Protein AF-A0A3B8RSX4-F1 (afdb_monomer)

Sequence (161 aa):
ENDLSFIKDKIVLIGFMGIRLNEKTLEDIFFTPLNERYAGKSFPDMYGVVIHANIVSMILNKKFINIMPQWLSIILAVILSYVSAYIIYSFKRKHKDWFGTFTKLYMLTVSLLNLYIGVMVLHHFNYRINLTLAIAVVFLTGTILDLYNNFIGRIFLSTGK

Foldseek 3Di:
DDDPVVCPPHDDFDDDCDPDNVDQDPPQAAADPPPPCPPDPDRGDHGNSVVVVVVVVCVVVVPAQAEDDVVVLVVLLVVLLVVLLVVLVVVCVVPVPCSLVVLVVVLVVVVVVVVVVQVVCCVPPSYGYDNVSSSVSSVVSSVVVVCCCPPVVVVVVVVVD

Secondary structure (DSSP, 8-state):
----GGGTT---------SSTT----TTEE--TT-S--SSSPPP-EEHHHHHHHHHHHHHTT---EE--HHHHHHHHHHHHHHHHHHHHHHHHH-STTHHHHHHHHHHHHHHHHHHHHHHHHHHH-EE---HHHHHHHHHHHHHHHHIIIIIHHHHHHH--

Structure (mmCIF, N/CA/C/O backbone):
data_AF-A0A3B8RSX4-F1
#
_entry.id   AF-A0A3B8RSX4-F1
#
loop_
_atom_site.group_PDB
_atom_site.id
_atom_site.type_symbol
_atom_site.label_atom_id
_atom_site.label_alt_id
_atom_site.label_comp_id
_atom_site.label_asym_id
_atom_site.label_entity_id
_atom_site.label_seq_id
_atom_site.pdbx_PDB_ins_code
_atom_site.Cartn_x
_atom_site.Cartn_y
_atom_site.Cartn_z
_atom_site.occupancy
_atom_site.B_iso_or_equiv
_atom_site.auth_seq_id
_atom_site.auth_comp_id
_atom_site.auth_asym_id
_atom_site.auth_atom_id
_atom_site.pdbx_PDB_model_num
ATOM 1 N N . GLU A 1 1 ? -33.226 -4.016 44.476 1.00 51.72 1 GLU A N 1
ATOM 2 C CA . GLU A 1 1 ? -33.476 -3.826 43.032 1.00 51.72 1 GLU A CA 1
ATOM 3 C C . GLU A 1 1 ? -32.152 -3.570 42.336 1.00 51.72 1 GLU A C 1
ATOM 5 O O . GLU A 1 1 ? -31.313 -2.890 42.913 1.00 51.72 1 GLU A O 1
ATOM 10 N N . ASN A 1 2 ? -31.937 -4.144 41.151 1.00 72.81 2 ASN A N 1
ATOM 11 C CA . ASN A 1 2 ? -30.725 -3.894 40.372 1.00 72.81 2 ASN A CA 1
ATOM 12 C C . ASN A 1 2 ? -30.901 -2.588 39.590 1.00 72.81 2 ASN A C 1
ATOM 14 O O . ASN A 1 2 ? -31.616 -2.564 38.589 1.00 72.81 2 ASN A O 1
ATOM 18 N N . ASP A 1 3 ? -30.265 -1.514 40.057 1.00 84.50 3 ASP A N 1
ATOM 19 C CA 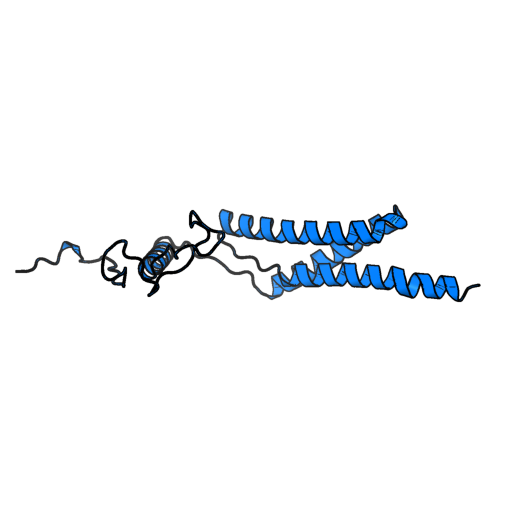. ASP A 1 3 ? -30.207 -0.248 39.328 1.00 84.50 3 ASP A CA 1
ATOM 20 C C . ASP A 1 3 ? -29.266 -0.382 38.116 1.00 84.50 3 ASP A C 1
ATOM 22 O O . ASP A 1 3 ? -28.049 -0.513 38.247 1.00 84.50 3 ASP A O 1
ATOM 26 N N . LEU A 1 4 ? -29.854 -0.385 36.918 1.00 87.19 4 LEU A N 1
ATOM 27 C CA . LEU A 1 4 ? -29.159 -0.462 35.628 1.00 87.19 4 LEU A CA 1
ATOM 28 C C . LEU A 1 4 ? -29.030 0.917 34.958 1.00 87.19 4 LEU A C 1
ATOM 30 O O . LEU A 1 4 ? -28.728 1.011 33.767 1.00 87.19 4 LEU A O 1
ATOM 34 N N . SER A 1 5 ? -29.233 2.007 35.701 1.00 90.81 5 SER A N 1
ATOM 35 C CA . SER A 1 5 ? -29.094 3.375 35.189 1.00 90.81 5 SER A CA 1
ATOM 36 C C . SER A 1 5 ? -27.729 3.640 34.537 1.00 90.81 5 SER A C 1
ATOM 38 O O . SER A 1 5 ? -27.646 4.363 33.545 1.00 90.81 5 SER A O 1
ATOM 40 N N . PHE A 1 6 ? -26.662 2.997 35.022 1.00 87.62 6 PHE A N 1
ATOM 41 C CA . PHE A 1 6 ? -25.291 3.213 34.549 1.00 87.62 6 PHE A CA 1
ATOM 42 C C . PHE A 1 6 ? -25.007 2.735 33.110 1.00 87.62 6 PHE A C 1
ATOM 44 O O . PHE A 1 6 ? -24.043 3.223 32.504 1.00 87.62 6 PHE A O 1
ATOM 51 N N . ILE A 1 7 ? -25.815 1.808 32.569 1.00 92.62 7 ILE A N 1
ATOM 52 C CA . ILE A 1 7 ? -25.712 1.305 31.181 1.00 92.62 7 ILE A CA 1
ATOM 53 C C . ILE A 1 7 ? -26.701 1.963 30.219 1.00 92.62 7 ILE A C 1
ATOM 55 O O . ILE A 1 7 ? -26.596 1.768 29.008 1.00 92.62 7 ILE A O 1
ATOM 59 N N . LYS A 1 8 ? -27.661 2.732 30.736 1.00 92.56 8 LYS A N 1
ATOM 60 C CA . LYS A 1 8 ? -28.685 3.372 29.914 1.00 92.56 8 LYS A CA 1
ATOM 61 C C . LYS A 1 8 ? -28.034 4.303 28.882 1.00 92.56 8 LYS A C 1
ATOM 63 O O . LYS A 1 8 ? -27.121 5.054 29.216 1.00 92.56 8 LYS A O 1
ATOM 68 N N . ASP A 1 9 ? -28.499 4.222 27.635 1.00 92.81 9 ASP A N 1
ATOM 69 C CA . ASP A 1 9 ? -28.036 5.028 26.493 1.00 92.81 9 ASP A CA 1
ATO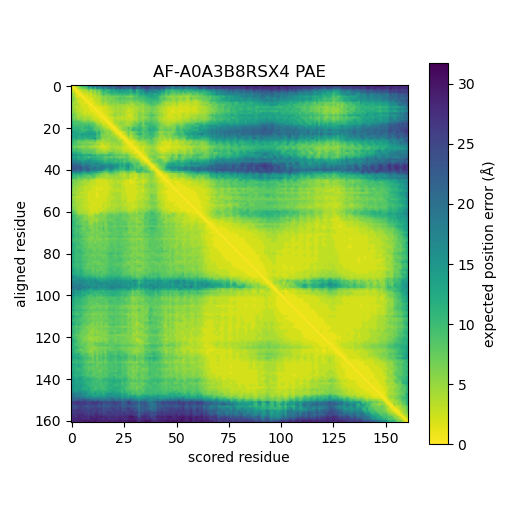M 70 C C . ASP A 1 9 ? -26.540 4.868 26.143 1.00 92.81 9 ASP A C 1
ATOM 72 O O . ASP A 1 9 ? -25.956 5.703 25.450 1.00 92.81 9 ASP A O 1
ATOM 76 N N . LYS A 1 10 ? -25.907 3.772 26.587 1.00 91.75 10 LYS A N 1
ATOM 77 C CA . LYS A 1 10 ? -24.519 3.429 26.248 1.00 91.75 10 LYS A CA 1
ATOM 78 C C . LYS A 1 10 ? -24.454 2.248 25.290 1.00 91.75 10 LYS A C 1
ATOM 80 O O . LYS A 1 10 ? -25.261 1.325 25.351 1.00 91.75 10 LYS A O 1
ATOM 85 N N . ILE A 1 11 ? -23.430 2.246 24.440 1.00 93.12 11 ILE A N 1
ATOM 86 C CA . ILE A 1 11 ? -23.069 1.068 23.651 1.00 93.12 11 ILE A CA 1
ATOM 87 C C . ILE A 1 11 ? -22.272 0.132 24.563 1.00 93.12 11 ILE A C 1
ATOM 89 O O . ILE A 1 11 ? -21.174 0.477 24.998 1.00 93.12 11 ILE A O 1
ATOM 93 N N . VAL A 1 12 ? -22.833 -1.039 24.864 1.00 93.44 12 VAL A N 1
ATOM 94 C CA . VAL A 1 12 ? -22.189 -2.071 25.687 1.00 93.44 12 VAL A CA 1
ATOM 95 C C . VAL A 1 12 ? -21.627 -3.153 24.771 1.00 93.44 12 VAL A C 1
ATOM 97 O O . VAL A 1 12 ? -22.360 -3.743 23.980 1.00 93.44 12 VAL A O 1
ATOM 100 N N . LEU A 1 13 ? -20.324 -3.410 24.878 1.00 93.75 13 LEU A N 1
ATOM 101 C CA . LEU A 1 13 ? -19.641 -4.478 24.152 1.00 93.75 13 LEU A CA 1
ATOM 102 C C . LEU A 1 13 ? -19.364 -5.634 25.106 1.00 93.75 13 LEU A C 1
ATOM 104 O O . LEU A 1 13 ? -18.749 -5.444 26.154 1.00 93.75 13 LEU A O 1
ATOM 108 N N . ILE A 1 14 ? -19.819 -6.825 24.731 1.00 92.06 14 ILE A N 1
ATOM 109 C CA . ILE A 1 14 ? -19.604 -8.064 25.477 1.00 92.06 14 ILE A CA 1
ATOM 110 C C . ILE A 1 14 ? -18.836 -9.002 24.554 1.00 92.06 14 ILE A C 1
ATOM 112 O O . ILE A 1 14 ? -19.289 -9.284 23.446 1.00 92.06 14 ILE A O 1
ATOM 116 N N . GLY A 1 15 ? -17.670 -9.463 24.994 1.00 89.19 15 GLY A N 1
ATOM 117 C CA . GLY A 1 15 ? -16.840 -10.382 24.227 1.00 89.19 15 GLY A CA 1
ATOM 118 C C . GLY A 1 15 ? -15.845 -11.117 25.112 1.00 89.19 15 GLY A C 1
ATOM 119 O O . GLY A 1 15 ? -15.653 -10.769 26.279 1.00 89.19 15 GLY A O 1
ATOM 120 N N . PHE A 1 16 ? -15.251 -12.169 24.559 1.00 88.81 16 PHE A N 1
ATOM 121 C CA . PHE A 1 16 ? -14.335 -13.039 25.281 1.00 88.81 16 PHE A CA 1
ATOM 122 C C . PHE A 1 16 ? -12.949 -12.389 25.399 1.00 88.81 16 PHE A C 1
ATOM 124 O O . PHE A 1 16 ? -12.413 -11.860 24.429 1.00 88.81 16 PHE A O 1
ATOM 131 N N . MET A 1 17 ? -12.370 -12.413 26.601 1.00 86.62 17 MET A N 1
ATOM 132 C CA . MET A 1 17 ? -11.032 -11.869 26.883 1.00 86.62 17 MET A CA 1
ATOM 133 C C . MET A 1 17 ? -10.146 -12.881 27.624 1.00 86.62 17 MET A C 1
ATOM 135 O O . MET A 1 17 ? -9.236 -12.504 28.361 1.00 86.62 17 MET A O 1
ATOM 139 N N . GLY A 1 18 ? -10.435 -14.173 27.451 1.00 84.00 18 GLY A N 1
ATOM 140 C CA . GLY A 1 18 ? -9.818 -15.255 28.209 1.00 84.00 18 GLY A CA 1
ATOM 141 C C . GLY A 1 18 ? -10.618 -15.666 29.448 1.00 84.00 18 GLY A C 1
ATOM 142 O O . GLY A 1 18 ? -11.527 -14.972 29.901 1.00 84.00 18 GLY A O 1
ATOM 143 N N . ILE A 1 19 ? -10.259 -16.829 29.998 1.00 83.38 19 ILE A N 1
ATOM 144 C CA . ILE A 1 19 ? -10.853 -17.395 31.222 1.00 83.38 19 ILE A CA 1
ATOM 145 C C . ILE A 1 19 ? -10.464 -16.544 32.439 1.00 83.38 19 ILE A C 1
ATOM 147 O O . ILE A 1 19 ? -11.266 -16.326 33.350 1.00 83.38 19 ILE A O 1
ATOM 151 N N . ARG A 1 20 ? -9.233 -16.025 32.436 1.00 81.88 20 ARG A N 1
ATOM 152 C CA . ARG A 1 20 ? -8.748 -14.995 33.353 1.00 81.88 20 ARG A CA 1
ATOM 153 C C . ARG A 1 20 ? -8.137 -13.858 32.547 1.00 81.88 20 ARG A C 1
ATOM 155 O O . ARG A 1 20 ? -7.485 -14.085 31.531 1.00 81.88 20 ARG A O 1
ATOM 162 N N . LEU A 1 21 ? -8.303 -12.630 33.034 1.00 71.88 21 LEU A N 1
ATOM 163 C CA . LEU A 1 21 ? -7.615 -11.471 32.467 1.00 71.88 21 LEU A CA 1
ATOM 164 C C . LEU A 1 21 ? -6.096 -11.722 32.500 1.00 71.88 21 LEU A C 1
ATOM 166 O O . LEU A 1 21 ? -5.572 -12.164 33.522 1.00 71.88 21 LEU A O 1
ATOM 170 N N . ASN A 1 22 ? -5.408 -11.449 31.386 1.00 70.38 22 ASN A N 1
ATOM 171 C CA . ASN A 1 22 ? -3.986 -11.754 31.135 1.00 70.38 22 ASN A CA 1
ATOM 172 C C . ASN A 1 22 ? -3.615 -13.240 30.996 1.00 70.38 22 ASN A C 1
ATOM 174 O O . ASN A 1 22 ? -2.428 -13.561 30.866 1.00 70.38 22 ASN A O 1
ATOM 178 N N . GLU A 1 23 ? -4.579 -14.157 30.979 1.00 77.88 23 GLU A N 1
ATOM 179 C CA . GLU A 1 23 ? -4.295 -15.532 30.593 1.00 77.88 23 GLU A CA 1
ATOM 180 C C . GLU A 1 23 ? -4.111 -15.626 29.078 1.00 77.88 23 GLU A C 1
ATOM 182 O O . GLU A 1 23 ? -4.889 -15.096 28.285 1.00 77.88 23 GLU A O 1
ATOM 187 N N . LYS A 1 24 ? -3.040 -16.306 28.670 1.00 71.44 24 LYS A N 1
ATOM 188 C CA . LYS A 1 24 ? -2.701 -16.492 27.264 1.00 71.44 24 LYS A CA 1
ATOM 189 C C . LYS A 1 24 ? -3.656 -17.499 26.631 1.00 71.44 24 LYS A C 1
ATOM 191 O O . LYS A 1 24 ? -3.392 -18.698 26.646 1.00 71.44 24 LYS A O 1
ATOM 196 N N . THR A 1 25 ? -4.739 -17.001 26.045 1.00 77.38 25 THR A N 1
ATOM 197 C CA . THR A 1 25 ? -5.668 -17.793 25.226 1.00 77.38 25 THR A CA 1
ATOM 198 C C . THR A 1 25 ? -5.515 -17.414 23.754 1.00 77.38 25 THR A C 1
ATOM 200 O O . THR A 1 25 ? -5.188 -16.277 23.440 1.00 77.38 25 THR A O 1
ATOM 203 N N . LEU A 1 26 ? -5.669 -18.369 22.838 1.00 78.44 26 LEU A N 1
ATOM 204 C CA . LEU A 1 26 ? -5.617 -18.092 21.392 1.00 78.44 26 LEU A CA 1
ATOM 205 C C . LEU A 1 26 ? -7.009 -17.836 20.802 1.00 78.44 26 LEU A C 1
ATOM 207 O O . LEU A 1 26 ? -7.154 -17.655 19.596 1.00 78.44 26 LEU A O 1
ATOM 211 N N . GLU A 1 27 ? -8.032 -17.863 21.647 1.00 82.88 27 GLU A N 1
ATOM 212 C CA . GLU A 1 27 ? -9.422 -17.753 21.249 1.00 82.88 27 GLU A CA 1
ATOM 213 C C . GLU A 1 27 ? -9.820 -16.275 21.220 1.00 82.88 27 GLU A C 1
ATOM 215 O O . GLU A 1 27 ? -9.697 -15.569 22.216 1.00 82.88 27 GLU A O 1
ATOM 220 N N . ASP A 1 28 ? -10.242 -15.805 20.045 1.00 84.44 28 ASP A N 1
ATOM 221 C CA . ASP A 1 28 ? -10.617 -14.408 19.778 1.00 84.44 28 ASP A CA 1
ATOM 222 C C . ASP A 1 28 ? -9.515 -13.364 20.089 1.00 84.44 28 ASP A C 1
ATOM 224 O O . ASP A 1 28 ? -9.798 -12.244 20.517 1.00 84.44 28 ASP A O 1
ATOM 228 N N . ILE A 1 29 ? -8.237 -13.709 19.858 1.00 87.38 29 ILE A N 1
ATOM 229 C CA . ILE A 1 29 ? -7.103 -12.768 19.931 1.00 87.38 29 ILE A CA 1
ATOM 230 C C . ILE A 1 29 ? -6.349 -12.722 18.595 1.00 87.38 29 ILE A C 1
ATOM 232 O O . ILE A 1 29 ? -6.008 -13.752 18.013 1.00 87.38 29 ILE A O 1
ATOM 236 N N . PHE A 1 30 ? -6.052 -11.511 18.123 1.00 87.06 30 PHE A N 1
ATOM 237 C CA . PHE A 1 30 ? -5.426 -11.226 16.834 1.00 87.06 30 PHE A CA 1
ATOM 238 C C . PHE A 1 30 ? -4.069 -10.528 16.990 1.00 87.06 30 PHE A C 1
ATOM 240 O O . PHE A 1 30 ? -3.805 -9.839 17.976 1.00 87.06 30 PHE A O 1
ATOM 247 N N . PHE A 1 31 ? -3.209 -10.699 15.985 1.00 85.75 31 PHE A N 1
ATOM 248 C CA . PHE A 1 31 ? -1.901 -10.051 15.908 1.00 85.75 31 PHE A CA 1
ATOM 249 C C . PHE A 1 31 ? -2.013 -8.627 15.375 1.00 85.75 31 PHE A C 1
ATOM 251 O O . PHE A 1 31 ? -2.646 -8.408 14.337 1.00 85.75 31 PHE A O 1
ATOM 258 N N . THR A 1 32 ? -1.332 -7.678 16.021 1.00 84.94 32 THR A N 1
ATOM 259 C CA . THR A 1 32 ? -1.218 -6.307 15.511 1.00 84.94 32 THR A CA 1
ATOM 260 C C . THR A 1 32 ? 0.225 -5.897 15.213 1.00 84.94 32 THR A C 1
ATOM 262 O O . THR A 1 32 ? 1.165 -6.418 15.816 1.00 84.94 32 THR A O 1
ATOM 265 N N . PRO A 1 33 ? 0.438 -4.920 14.309 1.00 76.38 33 PRO A N 1
ATOM 266 C CA . PRO A 1 33 ? 1.762 -4.344 14.078 1.00 76.38 33 PRO A CA 1
ATOM 267 C C . PRO A 1 33 ? 2.358 -3.606 15.286 1.00 76.38 33 PRO A C 1
ATOM 269 O O . PRO A 1 33 ? 3.549 -3.315 15.274 1.00 76.38 33 PRO A O 1
ATOM 272 N N . LEU A 1 34 ? 1.544 -3.274 16.297 1.00 76.38 34 LEU A N 1
ATOM 273 C CA . LEU A 1 34 ? 1.972 -2.574 17.514 1.00 76.38 34 LEU A CA 1
ATOM 274 C C . LEU A 1 34 ? 2.454 -3.527 18.612 1.00 76.38 34 LEU A C 1
ATOM 276 O O . LEU A 1 34 ? 2.844 -3.075 19.686 1.00 76.38 34 LEU A O 1
ATOM 280 N N . ASN A 1 35 ? 2.451 -4.832 18.349 1.00 79.25 35 ASN A N 1
ATOM 281 C CA . ASN A 1 35 ? 2.984 -5.815 19.271 1.00 79.25 35 ASN A CA 1
ATOM 282 C C . ASN A 1 35 ? 4.484 -5.563 19.494 1.00 79.25 35 ASN A C 1
ATOM 284 O O . ASN A 1 35 ? 5.266 -5.543 18.540 1.00 79.25 35 ASN A O 1
ATOM 288 N N . GLU A 1 36 ? 4.899 -5.419 20.757 1.00 74.56 36 GLU A N 1
ATOM 289 C CA . GLU A 1 36 ? 6.301 -5.174 21.137 1.00 74.56 36 GLU A CA 1
ATOM 290 C C . GLU A 1 36 ? 7.259 -6.216 20.543 1.00 74.56 36 GLU A C 1
ATOM 292 O O . GLU A 1 36 ? 8.418 -5.925 20.240 1.00 74.56 36 GLU A O 1
ATOM 297 N N . ARG A 1 37 ? 6.768 -7.445 20.343 1.00 74.19 37 ARG A N 1
ATOM 298 C CA . ARG A 1 37 ? 7.490 -8.521 19.668 1.00 74.19 37 ARG A CA 1
ATOM 299 C C . ARG A 1 37 ? 6.827 -8.836 18.336 1.00 74.19 37 ARG A C 1
ATOM 301 O O . ARG A 1 37 ? 6.137 -9.834 18.189 1.00 74.19 37 ARG A O 1
ATOM 308 N N . TYR A 1 38 ? 7.068 -7.995 17.339 1.00 63.84 38 TYR A N 1
ATOM 309 C CA . TYR A 1 38 ? 6.532 -8.210 15.993 1.00 63.84 38 TYR A CA 1
ATOM 310 C C . TYR A 1 38 ? 7.180 -9.404 15.258 1.00 63.84 38 TYR A C 1
ATOM 312 O O . TYR A 1 38 ? 6.523 -10.095 14.483 1.00 63.84 38 TYR A O 1
ATOM 320 N N . ALA A 1 39 ? 8.470 -9.672 15.501 1.00 62.78 39 ALA A N 1
ATOM 321 C CA . ALA A 1 39 ? 9.218 -10.748 14.848 1.00 62.78 39 ALA A CA 1
ATOM 322 C C . ALA A 1 39 ? 9.371 -11.984 15.755 1.00 62.78 39 ALA A C 1
ATOM 324 O O . ALA A 1 39 ? 9.823 -11.885 16.897 1.00 62.78 39 ALA A O 1
ATOM 325 N N . GLY A 1 40 ? 9.045 -13.162 15.215 1.00 62.09 40 GLY A N 1
ATOM 326 C CA . GLY A 1 40 ? 8.991 -14.426 15.956 1.00 62.09 40 GLY A CA 1
ATOM 327 C C . GLY A 1 40 ? 7.581 -14.736 16.461 1.00 62.09 40 GLY A C 1
ATOM 328 O O . GLY A 1 40 ? 6.694 -13.900 16.364 1.00 62.09 40 GLY A O 1
ATOM 329 N N . LYS A 1 41 ? 7.362 -15.959 16.966 1.00 64.62 41 LYS A N 1
ATOM 330 C CA . LYS A 1 41 ? 6.080 -16.455 17.510 1.00 64.62 41 LYS A CA 1
ATOM 331 C C . L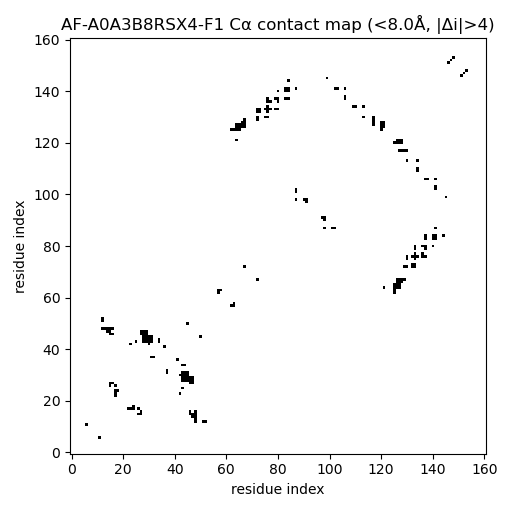YS A 1 41 ? 5.657 -15.689 18.778 1.00 64.62 41 LYS A C 1
ATOM 333 O O . LYS A 1 41 ? 5.619 -16.265 19.867 1.00 64.62 41 LYS A O 1
ATOM 338 N N . SER A 1 42 ? 5.425 -14.386 18.681 1.00 74.75 42 SER A N 1
ATOM 339 C CA . SER A 1 42 ? 4.826 -13.616 19.760 1.00 74.75 42 SER A CA 1
ATOM 340 C C . SER A 1 42 ? 3.415 -14.112 20.022 1.00 74.75 42 SER A C 1
ATOM 342 O O . SER A 1 42 ? 2.813 -14.822 19.216 1.00 74.75 42 SER A O 1
ATOM 344 N N . PHE A 1 43 ? 2.919 -13.815 21.215 1.00 79.25 43 PHE A N 1
ATOM 345 C CA . PHE A 1 43 ? 1.525 -14.072 21.515 1.00 79.25 43 PHE A CA 1
ATOM 346 C C . PHE A 1 43 ? 0.695 -12.940 20.891 1.00 79.25 43 PHE A C 1
ATOM 348 O O . PHE A 1 43 ? 1.162 -11.795 20.937 1.00 79.25 43 PHE A O 1
ATOM 355 N N . PRO A 1 44 ? -0.474 -13.226 20.292 1.00 82.00 44 PRO A N 1
ATOM 356 C CA . PRO A 1 44 ? -1.343 -12.179 19.767 1.00 82.00 44 PRO A CA 1
ATOM 357 C C . PRO A 1 44 ? -1.763 -11.223 20.897 1.00 82.00 44 PRO A C 1
ATOM 359 O O . PRO A 1 44 ? -1.832 -11.617 22.063 1.00 82.00 44 PRO A O 1
ATOM 362 N N . ASP A 1 45 ? -1.976 -9.953 20.560 1.00 84.75 45 ASP A N 1
ATOM 363 C CA . ASP A 1 45 ? -2.018 -8.836 21.513 1.00 84.75 45 ASP A CA 1
ATOM 364 C C . ASP A 1 45 ? -3.348 -8.062 21.530 1.00 84.75 45 ASP A C 1
ATOM 366 O O . ASP A 1 45 ? -3.544 -7.207 22.392 1.00 84.75 45 ASP A O 1
ATOM 370 N N . MET A 1 46 ? -4.284 -8.364 20.624 1.00 87.94 46 MET A N 1
ATOM 371 C CA . MET A 1 46 ? -5.552 -7.635 20.499 1.00 87.94 46 MET A CA 1
ATOM 372 C C . MET A 1 46 ? -6.764 -8.561 20.586 1.00 87.94 46 MET A C 1
ATOM 374 O O . MET A 1 46 ? -6.996 -9.363 19.685 1.00 87.94 46 MET A O 1
ATOM 378 N N . TYR A 1 47 ? -7.578 -8.408 21.633 1.00 90.62 47 TYR A N 1
ATOM 379 C CA . TYR A 1 47 ? -8.849 -9.130 21.767 1.00 90.62 47 TYR A CA 1
ATOM 380 C C . TYR A 1 47 ? -9.869 -8.678 20.714 1.00 90.62 47 TYR A C 1
ATOM 382 O O . TYR A 1 47 ? -9.974 -7.483 20.412 1.00 90.62 47 TYR A O 1
ATOM 390 N N . GLY A 1 48 ? -10.692 -9.603 20.222 1.00 90.75 48 GLY A N 1
ATOM 391 C CA . GLY A 1 48 ? -11.745 -9.320 19.247 1.00 90.75 48 GLY A CA 1
ATOM 392 C C . GLY A 1 48 ? -12.713 -8.235 19.720 1.00 90.75 48 GLY A C 1
ATOM 393 O O . GLY A 1 48 ? -13.046 -7.325 18.958 1.00 90.75 48 GLY A O 1
ATOM 394 N N . VAL A 1 49 ? -13.096 -8.230 21.000 1.00 92.38 49 VAL A N 1
ATOM 395 C CA . VAL A 1 49 ? -13.955 -7.173 21.576 1.00 92.38 49 VAL A CA 1
ATOM 396 C C . VAL A 1 49 ? -13.334 -5.771 21.478 1.00 92.38 49 VAL A C 1
ATOM 398 O O . VAL A 1 49 ? -14.046 -4.790 21.260 1.00 92.38 49 VAL A O 1
ATOM 401 N N . VAL A 1 50 ? -12.003 -5.662 21.552 1.00 91.81 50 VAL A N 1
ATOM 402 C CA . VAL A 1 50 ? -11.285 -4.385 21.406 1.00 91.81 50 VAL A CA 1
ATOM 403 C C . VAL A 1 50 ? -11.289 -3.929 19.944 1.00 91.81 50 VAL A C 1
ATOM 405 O O . VAL A 1 50 ? -11.436 -2.738 19.669 1.00 91.81 50 VAL A O 1
ATOM 408 N N . ILE A 1 51 ? -11.230 -4.862 18.987 1.00 92.62 51 ILE A N 1
ATOM 409 C CA . ILE A 1 51 ? -11.417 -4.549 17.561 1.00 92.62 51 ILE A CA 1
ATOM 410 C C . ILE A 1 51 ? -12.815 -3.963 17.327 1.00 92.62 51 ILE A C 1
ATOM 412 O O . ILE A 1 51 ? -12.942 -2.918 16.687 1.00 92.62 51 ILE A O 1
ATOM 416 N N . HIS A 1 52 ? -13.858 -4.576 17.894 1.00 94.31 52 HIS A N 1
ATOM 417 C CA . HIS A 1 52 ? -15.224 -4.049 17.810 1.00 94.31 52 HIS A CA 1
ATOM 418 C C . HIS A 1 52 ? -15.340 -2.657 18.449 1.00 94.31 52 HIS A C 1
ATOM 420 O O . HIS A 1 52 ? -15.965 -1.771 17.864 1.00 94.31 52 HIS A O 1
ATOM 426 N N . ALA A 1 53 ? -14.683 -2.423 19.590 1.00 94.25 53 ALA A N 1
ATOM 427 C CA . ALA A 1 53 ? -14.626 -1.104 20.222 1.00 94.25 53 ALA A CA 1
ATOM 428 C C . ALA A 1 53 ? -13.991 -0.046 19.308 1.00 94.25 53 ALA A C 1
ATOM 430 O O . ALA A 1 53 ? -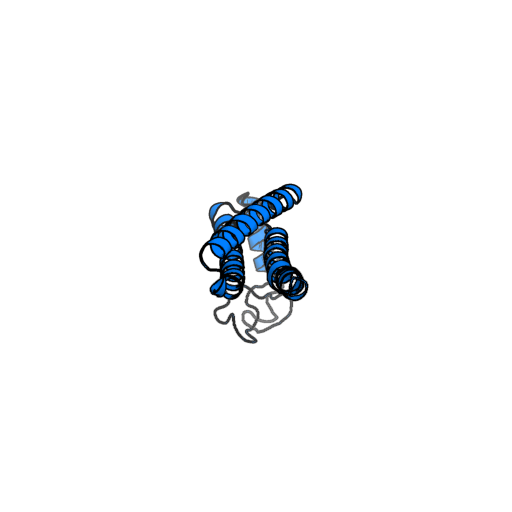14.522 1.060 19.177 1.00 94.25 53 ALA A O 1
ATOM 431 N N . ASN A 1 54 ? -12.910 -0.399 18.607 1.00 93.12 54 ASN A N 1
ATOM 432 C CA . ASN A 1 54 ? -12.283 0.482 17.623 1.00 93.12 54 ASN A CA 1
ATOM 433 C C . ASN A 1 54 ? -13.218 0.780 16.439 1.00 93.12 54 ASN A C 1
ATOM 435 O O . ASN A 1 54 ? -13.310 1.932 16.015 1.00 93.12 54 ASN A O 1
ATOM 439 N N . ILE A 1 55 ? -13.960 -0.215 15.939 1.00 93.31 55 ILE A N 1
ATOM 440 C CA . ILE A 1 55 ? -14.947 -0.024 14.861 1.00 93.31 55 ILE A CA 1
ATOM 441 C C . ILE A 1 55 ? -16.069 0.921 15.303 1.00 93.31 55 ILE A C 1
ATOM 443 O O . ILE A 1 55 ? -16.374 1.881 14.595 1.00 93.31 55 ILE A O 1
ATOM 447 N N . VAL A 1 56 ? -16.649 0.700 16.485 1.00 95.06 56 VAL A N 1
ATOM 448 C CA . VAL A 1 56 ? -17.685 1.582 17.044 1.00 95.06 56 VAL A CA 1
ATOM 449 C C . VAL A 1 56 ? -17.148 3.002 17.214 1.00 95.06 56 VAL A C 1
ATOM 451 O O . VAL A 1 56 ? -17.809 3.957 16.812 1.00 95.06 56 VAL A O 1
ATOM 454 N N . SER A 1 57 ? -15.925 3.156 17.726 1.00 94.69 57 SER A N 1
ATOM 455 C CA . SER A 1 57 ? -15.267 4.460 17.837 1.00 94.69 57 SER A CA 1
ATOM 456 C C . SER A 1 57 ? -15.111 5.148 16.474 1.00 94.69 57 SER A C 1
ATOM 458 O O . SER A 1 57 ? -15.389 6.343 16.361 1.00 94.69 57 SER A O 1
ATOM 460 N N . MET A 1 58 ? -14.740 4.422 15.412 1.00 93.94 58 MET A N 1
ATOM 461 C CA . MET A 1 58 ? -14.678 4.983 14.054 1.00 93.94 58 MET A CA 1
ATOM 462 C C . MET A 1 58 ? -16.051 5.444 13.551 1.00 93.94 58 MET A C 1
ATOM 464 O O . MET A 1 58 ? -16.138 6.524 12.965 1.00 93.94 58 MET A O 1
ATOM 468 N N . ILE A 1 59 ? -17.116 4.676 13.812 1.00 94.94 59 ILE A N 1
ATOM 469 C CA . ILE A 1 59 ? -18.496 5.030 13.437 1.00 94.94 59 ILE A CA 1
ATOM 470 C C . ILE A 1 59 ? -18.945 6.297 14.176 1.00 94.94 59 ILE A C 1
ATOM 472 O O . ILE A 1 59 ? -19.411 7.244 13.540 1.00 94.94 59 ILE A O 1
ATOM 476 N N . LEU A 1 60 ? -18.756 6.346 15.498 1.00 94.75 60 LEU A N 1
ATOM 477 C CA . LEU A 1 60 ? -19.135 7.491 16.334 1.00 94.75 60 LEU A CA 1
ATOM 478 C C . LEU A 1 60 ? -18.382 8.766 15.935 1.00 94.75 60 LEU A C 1
ATOM 480 O O . LEU A 1 60 ? -18.971 9.843 15.867 1.00 94.75 60 LEU A O 1
ATOM 484 N N . ASN A 1 61 ? -17.094 8.636 15.613 1.00 94.69 61 ASN A N 1
ATOM 485 C CA . ASN A 1 61 ? -16.253 9.754 15.191 1.00 94.69 61 ASN A CA 1
ATOM 486 C C . ASN A 1 61 ? -16.344 10.058 13.686 1.00 94.69 61 ASN A C 1
ATOM 488 O O . ASN A 1 61 ? -15.672 10.978 13.218 1.00 94.69 61 ASN A O 1
ATOM 492 N N . LYS A 1 62 ? -17.130 9.289 12.916 1.00 91.56 62 LYS A N 1
ATOM 493 C CA . LYS A 1 62 ? -17.221 9.363 11.445 1.00 91.56 62 LYS A CA 1
ATOM 494 C C . LYS A 1 62 ? -15.853 9.308 10.741 1.00 91.56 62 LYS A C 1
ATOM 496 O O . LYS A 1 62 ? -15.661 9.906 9.683 1.00 91.56 62 LYS A O 1
ATOM 501 N N . LYS A 1 63 ? -14.888 8.592 11.326 1.00 91.06 63 LYS A N 1
ATOM 502 C CA . LYS A 1 63 ? -13.517 8.435 10.812 1.00 91.06 63 LYS A CA 1
ATOM 503 C C . LYS A 1 63 ? -13.403 7.143 10.011 1.00 91.06 63 LYS A C 1
ATOM 505 O O . LYS A 1 63 ? -12.846 6.156 10.482 1.00 91.06 63 LYS A O 1
ATOM 510 N N . PHE A 1 64 ? -13.975 7.140 8.814 1.00 91.25 64 PHE A N 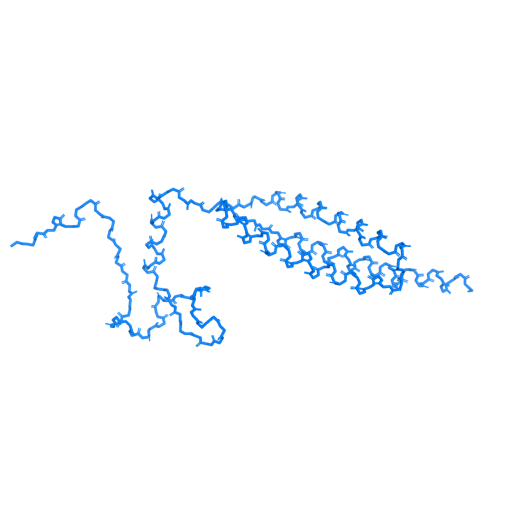1
ATOM 511 C CA . PHE A 1 64 ? -13.951 5.973 7.934 1.00 91.25 64 PHE A CA 1
ATOM 512 C C . PHE A 1 64 ? -12.672 5.916 7.100 1.00 91.25 64 PHE A C 1
ATOM 514 O O . PHE A 1 64 ? -12.148 6.946 6.677 1.00 91.25 64 PHE A O 1
ATOM 521 N N . ILE A 1 65 ? -12.208 4.694 6.824 1.00 92.00 65 ILE A N 1
ATOM 522 C CA . ILE A 1 65 ? -11.123 4.458 5.874 1.00 92.00 65 ILE A CA 1
ATOM 523 C C . ILE A 1 65 ? -11.728 4.291 4.482 1.00 92.00 65 ILE A C 1
ATOM 525 O O . ILE A 1 65 ? -12.410 3.305 4.203 1.00 92.00 65 ILE A O 1
ATOM 529 N N . ASN A 1 66 ? -11.457 5.246 3.600 1.00 93.62 66 ASN A N 1
ATOM 530 C CA . ASN A 1 66 ? -11.920 5.206 2.217 1.00 93.62 66 ASN A CA 1
ATOM 531 C C . ASN A 1 66 ? -10.979 4.358 1.356 1.00 93.62 66 ASN A C 1
ATOM 533 O O . ASN A 1 66 ? -9.767 4.347 1.570 1.00 93.62 66 ASN A O 1
ATOM 537 N N . ILE A 1 67 ? -11.527 3.647 0.370 1.00 94.31 67 ILE A N 1
ATOM 538 C CA . ILE A 1 67 ? -10.767 2.715 -0.471 1.00 94.31 67 ILE A CA 1
ATOM 539 C C . ILE A 1 67 ? -10.636 3.282 -1.880 1.00 94.31 67 ILE A C 1
ATOM 541 O O . ILE A 1 67 ? -11.593 3.809 -2.449 1.00 94.31 67 ILE A O 1
ATOM 545 N N . MET A 1 68 ? -9.444 3.138 -2.454 1.00 94.50 68 MET A N 1
ATOM 546 C CA . MET A 1 68 ? -9.188 3.558 -3.820 1.00 94.50 68 MET A CA 1
ATOM 547 C C . MET A 1 68 ? -9.988 2.750 -4.846 1.00 94.50 68 MET A C 1
ATOM 549 O O . MET A 1 68 ? -9.901 1.518 -4.839 1.00 94.50 68 MET A O 1
ATOM 553 N N . PRO A 1 69 ? -10.730 3.408 -5.758 1.00 96.06 69 PRO A N 1
ATOM 554 C CA . PRO A 1 69 ? -11.471 2.700 -6.785 1.00 96.06 69 PRO A CA 1
ATOM 555 C C . PRO A 1 69 ? -10.514 2.049 -7.790 1.00 96.06 69 PRO A C 1
ATOM 557 O O . PRO A 1 69 ? -9.441 2.572 -8.103 1.00 96.06 69 PRO A O 1
ATOM 560 N N . GLN A 1 70 ? -10.920 0.901 -8.330 1.00 94.44 70 GLN A N 1
ATOM 561 C CA . GLN A 1 70 ? -10.061 0.077 -9.183 1.00 94.44 70 GLN A CA 1
ATOM 562 C C . GLN A 1 70 ? -9.626 0.786 -10.474 1.00 94.44 70 GLN A C 1
ATOM 564 O O . GLN A 1 70 ? -8.474 0.654 -10.881 1.00 94.44 70 GLN A O 1
ATOM 569 N N . TRP A 1 71 ? -10.505 1.575 -11.097 1.00 95.38 71 TRP A N 1
ATOM 570 C CA . TRP A 1 71 ? -10.177 2.313 -12.323 1.00 95.38 71 TRP A CA 1
ATOM 571 C C . TRP A 1 71 ? -9.011 3.289 -12.112 1.00 95.38 71 TRP A C 1
ATOM 573 O O . TRP A 1 71 ? -8.128 3.391 -12.963 1.00 95.38 71 TRP A O 1
ATOM 583 N N . LEU A 1 72 ? -8.950 3.942 -10.946 1.00 95.00 72 LEU A N 1
ATOM 584 C CA . LEU A 1 72 ? -7.866 4.859 -10.604 1.00 95.00 72 LEU A CA 1
ATOM 585 C C . LEU A 1 72 ? -6.547 4.101 -10.406 1.00 95.00 72 LEU A C 1
ATOM 587 O O . LEU A 1 72 ? -5.501 4.577 -10.839 1.00 95.00 72 LEU A O 1
ATOM 591 N N . SER A 1 73 ? -6.597 2.890 -9.835 1.00 95.25 73 SER A N 1
ATOM 592 C CA . SER A 1 73 ? -5.428 1.996 -9.733 1.00 95.25 73 SER A CA 1
ATOM 593 C C . SER A 1 73 ? -4.845 1.667 -11.107 1.00 95.25 73 SER A C 1
ATOM 595 O O . SER A 1 73 ? -3.631 1.733 -11.295 1.00 95.25 73 SER A O 1
ATOM 597 N N . ILE A 1 74 ? -5.708 1.371 -12.084 1.00 95.81 74 ILE A N 1
ATOM 598 C CA . ILE A 1 74 ? -5.302 1.052 -13.459 1.00 95.81 74 ILE A CA 1
ATOM 599 C C . ILE A 1 74 ? -4.658 2.267 -14.129 1.00 95.81 74 ILE A C 1
ATOM 601 O O . ILE A 1 74 ? -3.571 2.142 -14.692 1.00 95.81 74 ILE A O 1
ATOM 605 N N . ILE A 1 75 ? -5.278 3.446 -14.031 1.00 96.44 75 ILE A N 1
ATOM 606 C CA . ILE A 1 75 ? -4.720 4.681 -14.604 1.00 96.44 75 ILE A CA 1
ATOM 607 C C . ILE A 1 75 ? -3.341 4.978 -14.006 1.00 96.44 75 ILE A C 1
ATOM 609 O O . ILE A 1 75 ? -2.385 5.212 -14.747 1.00 96.44 75 ILE A O 1
ATOM 613 N N . LEU A 1 76 ? -3.209 4.908 -12.679 1.00 94.88 76 LEU A N 1
ATOM 614 C CA . LEU A 1 76 ? -1.927 5.120 -12.006 1.00 94.88 76 LEU A CA 1
ATOM 615 C C . LEU A 1 76 ? -0.884 4.076 -12.413 1.00 94.88 76 LEU A C 1
ATOM 617 O O . LEU A 1 76 ? 0.274 4.435 -12.611 1.00 94.88 76 LEU A O 1
ATOM 621 N N . ALA A 1 77 ? -1.276 2.812 -12.593 1.00 95.69 77 ALA A N 1
ATOM 622 C CA . ALA A 1 77 ? -0.377 1.763 -13.064 1.00 95.69 77 ALA A CA 1
ATOM 623 C C . ALA A 1 77 ? 0.153 2.043 -14.478 1.00 95.69 77 ALA A C 1
ATOM 625 O O . ALA A 1 77 ? 1.350 1.885 -14.718 1.00 95.69 77 ALA A O 1
ATOM 626 N N . VAL A 1 78 ? -0.702 2.505 -15.394 1.00 96.06 78 VAL A N 1
ATOM 627 C CA . VAL A 1 78 ? -0.297 2.882 -16.759 1.00 96.06 78 VAL A CA 1
ATOM 628 C C . VAL A 1 78 ? 0.660 4.075 -16.734 1.00 96.06 78 VAL A C 1
ATOM 630 O O . VAL A 1 78 ? 1.713 4.027 -17.371 1.00 96.06 78 VAL A O 1
ATOM 633 N N . ILE A 1 79 ? 0.338 5.116 -15.961 1.00 96.00 79 ILE A N 1
ATOM 634 C CA . ILE A 1 79 ? 1.181 6.314 -15.836 1.00 96.00 79 ILE A CA 1
ATOM 635 C C . ILE A 1 79 ? 2.547 5.956 -15.239 1.00 96.00 79 ILE A C 1
ATOM 637 O O . ILE A 1 79 ? 3.579 6.310 -15.812 1.00 96.00 79 ILE A O 1
ATOM 641 N N . LEU A 1 80 ? 2.568 5.226 -14.119 1.00 94.81 80 LEU A N 1
ATOM 642 C CA . LEU A 1 80 ? 3.808 4.798 -13.469 1.00 94.81 80 LEU A CA 1
ATOM 643 C C . LEU A 1 80 ? 4.642 3.921 -14.399 1.00 94.81 80 LEU A C 1
ATOM 645 O O . LEU A 1 80 ? 5.840 4.148 -14.522 1.00 94.81 80 LEU A O 1
ATOM 649 N N . SER A 1 81 ? 4.012 2.987 -15.112 1.00 95.00 81 SER A N 1
ATOM 650 C CA . SER A 1 81 ? 4.689 2.145 -16.099 1.00 95.00 81 SER A CA 1
ATOM 651 C C . SER A 1 81 ? 5.366 2.957 -17.202 1.00 95.00 81 SER A C 1
ATOM 653 O O . SER A 1 81 ? 6.543 2.738 -17.495 1.00 95.00 81 SER A O 1
ATOM 655 N N . TYR A 1 82 ? 4.657 3.933 -17.776 1.00 95.75 82 TYR A N 1
ATOM 656 C CA . TYR A 1 82 ? 5.201 4.801 -18.818 1.00 95.75 82 TYR A CA 1
ATOM 657 C C . TYR A 1 82 ? 6.390 5.627 -18.311 1.00 95.75 82 TYR A C 1
ATOM 659 O O . TYR A 1 82 ? 7.448 5.658 -18.945 1.00 95.75 82 TYR A O 1
ATOM 667 N N . VAL A 1 83 ? 6.254 6.246 -17.133 1.00 95.75 83 VAL A N 1
ATOM 668 C CA . VAL A 1 83 ? 7.332 7.025 -16.506 1.00 95.75 83 VAL A CA 1
ATOM 669 C C . VAL A 1 83 ? 8.538 6.136 -16.193 1.00 95.75 83 VAL A C 1
ATOM 671 O O . VAL A 1 83 ? 9.675 6.515 -16.481 1.00 95.75 83 VAL A O 1
ATOM 674 N N . SER A 1 84 ? 8.310 4.931 -15.667 1.00 94.88 84 SER A N 1
ATOM 675 C CA . SER A 1 84 ? 9.369 3.955 -15.409 1.00 94.88 84 SER A CA 1
ATOM 676 C C . SER A 1 84 ? 10.095 3.542 -16.684 1.00 94.88 84 SER A C 1
ATOM 678 O O . SER A 1 84 ? 11.327 3.570 -16.708 1.00 94.88 84 SER A O 1
ATOM 680 N N . ALA A 1 85 ? 9.366 3.229 -17.760 1.00 94.25 85 ALA A N 1
ATOM 681 C CA . ALA A 1 85 ? 9.961 2.911 -19.056 1.00 94.25 85 ALA A CA 1
ATOM 682 C C . ALA A 1 85 ? 10.840 4.061 -19.565 1.00 94.25 85 ALA A C 1
ATOM 684 O O . ALA A 1 85 ? 11.984 3.838 -19.969 1.00 94.25 85 ALA A O 1
ATOM 685 N N . TYR A 1 86 ? 10.332 5.295 -19.490 1.00 94.88 86 TYR A N 1
ATOM 686 C CA . TYR A 1 86 ? 11.053 6.490 -19.913 1.00 94.88 86 TYR A CA 1
ATOM 687 C C . TYR A 1 86 ? 12.353 6.705 -19.123 1.00 94.88 86 TYR A C 1
ATOM 689 O O . TYR A 1 86 ? 13.404 6.935 -19.729 1.00 94.88 86 TYR A O 1
ATOM 697 N N . ILE A 1 87 ? 12.316 6.591 -17.790 1.00 94.06 87 ILE A N 1
ATOM 698 C CA . ILE A 1 87 ? 13.497 6.760 -16.924 1.00 94.06 87 ILE A CA 1
ATOM 699 C C . ILE A 1 87 ? 14.542 5.678 -17.214 1.00 94.06 87 ILE A C 1
ATOM 701 O O . ILE A 1 87 ? 15.709 5.995 -17.461 1.00 94.06 87 ILE A O 1
ATOM 705 N N . ILE A 1 88 ? 14.121 4.410 -17.232 1.00 92.75 88 ILE A N 1
ATOM 706 C CA . ILE A 1 88 ? 14.998 3.256 -17.477 1.00 92.75 88 ILE A CA 1
ATOM 707 C C . ILE A 1 88 ? 15.674 3.376 -18.848 1.00 92.75 88 ILE A C 1
ATOM 709 O O . ILE A 1 88 ? 16.892 3.215 -18.978 1.00 92.75 88 ILE A O 1
ATOM 713 N N . TYR A 1 89 ? 14.904 3.713 -19.880 1.00 91.06 89 TYR A N 1
ATOM 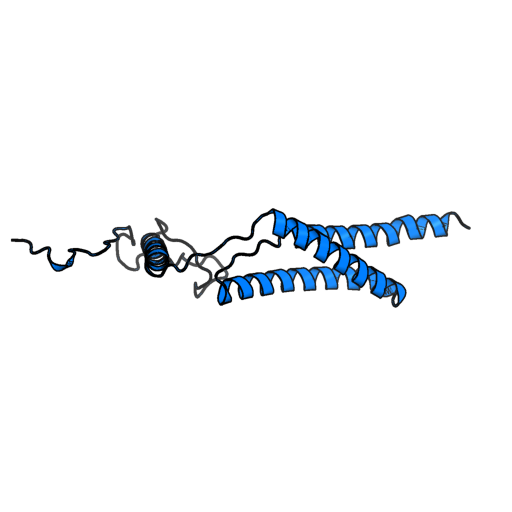714 C CA . TYR A 1 89 ? 15.423 3.867 -21.232 1.00 91.06 89 TYR A CA 1
ATOM 715 C C . TYR A 1 89 ? 16.341 5.093 -21.384 1.00 91.06 89 TYR A C 1
ATOM 717 O O . TYR A 1 89 ? 17.380 5.010 -22.045 1.00 91.06 89 TYR A O 1
ATOM 725 N N . SER A 1 90 ? 16.021 6.212 -20.731 1.00 90.62 90 SER A N 1
ATOM 726 C CA . SER A 1 90 ? 16.877 7.407 -20.724 1.00 90.62 90 SER A CA 1
ATOM 727 C C . SER A 1 90 ? 18.222 7.142 -20.042 1.00 90.62 90 SER A C 1
ATOM 729 O O . SER A 1 90 ? 19.260 7.580 -20.541 1.00 90.62 90 SER A O 1
ATOM 731 N N . PHE A 1 91 ? 18.226 6.377 -18.945 1.00 91.00 91 PHE A N 1
ATOM 732 C CA . PHE A 1 91 ? 19.453 5.953 -18.270 1.00 91.00 91 PHE A CA 1
ATOM 733 C C . PHE A 1 91 ? 20.298 5.036 -19.162 1.00 91.00 91 PHE A C 1
ATOM 735 O O . PHE A 1 91 ? 21.503 5.252 -19.312 1.00 91.00 91 PHE A O 1
ATOM 742 N N . LYS A 1 92 ? 19.657 4.073 -19.840 1.00 87.81 92 LYS A N 1
ATOM 743 C CA . LYS A 1 92 ? 20.322 3.165 -20.788 1.00 87.81 92 LYS A CA 1
ATOM 744 C C . LYS A 1 92 ? 21.132 3.912 -21.848 1.00 87.81 92 LYS A C 1
ATOM 746 O O . LYS A 1 92 ? 22.245 3.499 -22.161 1.00 87.81 92 LYS A O 1
ATOM 751 N N . ARG A 1 93 ? 20.575 4.991 -22.417 1.00 83.75 93 ARG A N 1
ATOM 752 C CA . ARG A 1 93 ? 21.246 5.779 -23.469 1.00 83.75 93 ARG A CA 1
ATOM 753 C C . ARG A 1 93 ? 22.579 6.366 -23.000 1.00 83.75 93 ARG A C 1
ATOM 755 O O . ARG A 1 93 ? 23.479 6.506 -23.817 1.00 83.75 93 ARG A O 1
ATOM 762 N N . LYS A 1 94 ? 22.699 6.700 -21.711 1.00 86.12 94 LYS A N 1
ATOM 763 C CA . LYS A 1 94 ? 23.910 7.293 -21.126 1.00 86.12 94 LYS A CA 1
ATOM 764 C C . LYS A 1 94 ? 24.888 6.240 -20.597 1.00 86.12 94 LYS A C 1
ATOM 766 O O . LYS A 1 94 ? 26.093 6.430 -20.710 1.00 86.12 94 LYS A O 1
ATOM 771 N N . HIS A 1 95 ? 24.383 5.132 -20.050 1.00 83.31 95 HIS A N 1
ATOM 772 C CA . HIS A 1 95 ? 25.195 4.117 -19.369 1.00 83.31 95 HIS A CA 1
ATOM 773 C C . HIS A 1 95 ? 24.776 2.696 -19.771 1.00 83.31 95 HIS A C 1
ATOM 775 O O . HIS A 1 95 ? 24.052 2.009 -19.048 1.00 83.31 95 HIS A O 1
ATOM 781 N N . LYS A 1 96 ? 25.245 2.244 -20.940 1.00 78.75 96 LYS A N 1
ATOM 782 C CA . LYS A 1 96 ? 24.863 0.951 -21.532 1.00 78.75 96 LYS A CA 1
ATOM 783 C C . LYS A 1 96 ? 25.229 -0.251 -20.648 1.00 78.75 96 LYS A C 1
ATOM 785 O O . LYS A 1 96 ? 24.415 -1.161 -20.522 1.00 78.75 96 LYS A O 1
ATOM 790 N N . ASP A 1 97 ? 26.395 -0.224 -20.003 1.00 79.25 97 ASP A N 1
ATOM 791 C CA . ASP A 1 97 ? 26.913 -1.364 -19.225 1.00 79.25 97 ASP A CA 1
ATOM 792 C C . ASP A 1 97 ? 26.236 -1.516 -17.854 1.00 79.25 97 ASP A C 1
ATOM 794 O O . ASP A 1 97 ? 26.081 -2.622 -17.343 1.00 79.25 97 ASP A O 1
ATOM 798 N N . TRP A 1 98 ? 25.760 -0.410 -17.273 1.00 84.62 98 TRP A N 1
ATOM 799 C CA . TRP A 1 98 ? 25.120 -0.384 -15.948 1.00 84.62 98 TRP A CA 1
ATOM 800 C C . TRP A 1 98 ? 23.601 -0.583 -15.986 1.00 84.62 98 TRP A C 1
ATOM 802 O O . TRP A 1 98 ? 22.941 -0.596 -14.944 1.00 84.62 98 TRP A O 1
ATOM 812 N N . PHE A 1 99 ? 23.035 -0.753 -17.180 1.00 86.44 99 PHE A N 1
ATOM 813 C CA . PHE A 1 99 ? 21.596 -0.815 -17.410 1.00 86.44 99 PHE A CA 1
ATOM 814 C C . PHE A 1 99 ? 20.874 -1.868 -16.550 1.00 86.44 99 PHE A C 1
ATOM 816 O O . PHE A 1 99 ? 19.854 -1.565 -15.924 1.00 86.44 99 PHE A O 1
ATOM 823 N N . GLY A 1 100 ? 21.398 -3.097 -16.500 1.00 86.31 100 GLY A N 1
ATOM 824 C CA . GLY A 1 100 ? 20.745 -4.206 -15.797 1.00 86.31 100 GLY A CA 1
ATOM 825 C C . GLY A 1 100 ? 20.694 -3.998 -14.280 1.00 86.31 100 GLY A C 1
ATOM 826 O O . GLY A 1 100 ? 19.656 -4.207 -13.652 1.00 86.31 100 GLY A O 1
ATOM 827 N N . THR A 1 101 ? 21.797 -3.528 -13.691 1.00 89.94 101 THR A N 1
ATOM 828 C CA . THR A 1 101 ? 21.877 -3.209 -12.256 1.00 89.94 101 THR A CA 1
ATOM 829 C C . THR A 1 101 ? 20.962 -2.043 -11.904 1.00 89.94 101 THR A C 1
ATOM 831 O O . THR A 1 101 ? 20.194 -2.132 -10.945 1.00 89.94 101 THR A O 1
ATOM 834 N N . PHE A 1 102 ? 20.982 -0.979 -12.714 1.00 91.88 102 PHE A N 1
ATOM 835 C CA . PHE A 1 102 ? 20.121 0.183 -12.508 1.00 91.88 102 PHE A CA 1
ATOM 836 C C . PHE A 1 102 ? 18.637 -0.186 -12.550 1.00 91.88 102 PHE A C 1
ATOM 838 O O . PHE A 1 102 ? 17.885 0.220 -11.671 1.00 91.88 102 PHE A O 1
ATOM 845 N N . THR A 1 103 ? 18.218 -1.001 -13.521 1.00 92.75 103 THR A N 1
ATOM 846 C CA . THR A 1 103 ? 16.814 -1.411 -13.674 1.00 92.75 103 THR A CA 1
ATOM 847 C C . THR A 1 103 ? 16.293 -2.130 -12.424 1.00 92.75 103 THR A C 1
ATOM 849 O O . THR A 1 103 ? 15.216 -1.802 -11.928 1.00 92.75 103 THR A O 1
ATOM 852 N N . LYS A 1 104 ? 17.080 -3.053 -11.853 1.00 93.00 104 LYS A N 1
ATOM 853 C CA . LYS A 1 104 ? 16.715 -3.783 -10.624 1.00 93.00 104 LYS A CA 1
ATOM 854 C C . LYS A 1 104 ? 16.671 -2.865 -9.398 1.00 93.00 104 LYS A C 1
ATOM 856 O O . LYS A 1 104 ? 15.729 -2.940 -8.612 1.00 93.00 104 LYS A O 1
ATOM 861 N N . LEU A 1 105 ? 17.655 -1.974 -9.252 1.00 95.06 105 LEU A N 1
ATOM 862 C CA . LEU A 1 105 ? 17.694 -1.002 -8.154 1.00 95.06 105 LEU A CA 1
ATOM 863 C C . LEU A 1 105 ? 16.531 -0.003 -8.234 1.00 95.06 105 LEU A C 1
ATOM 865 O O . LEU A 1 105 ? 15.933 0.345 -7.215 1.00 95.06 105 LEU A O 1
ATOM 869 N N . TYR A 1 106 ? 16.181 0.419 -9.448 1.00 94.69 106 TYR A N 1
ATOM 870 C CA . TYR A 1 106 ? 15.037 1.281 -9.705 1.00 94.69 106 TYR A CA 1
ATOM 871 C C . TYR A 1 106 ? 13.724 0.589 -9.315 1.00 94.69 106 TYR A C 1
ATOM 873 O O . TYR A 1 106 ? 12.944 1.172 -8.565 1.00 94.69 106 TYR A O 1
ATOM 881 N N . MET A 1 107 ? 13.499 -0.667 -9.729 1.00 94.81 107 MET A N 1
ATOM 882 C CA . MET A 1 107 ? 12.310 -1.437 -9.323 1.00 94.81 107 MET A CA 1
ATOM 883 C C . MET A 1 107 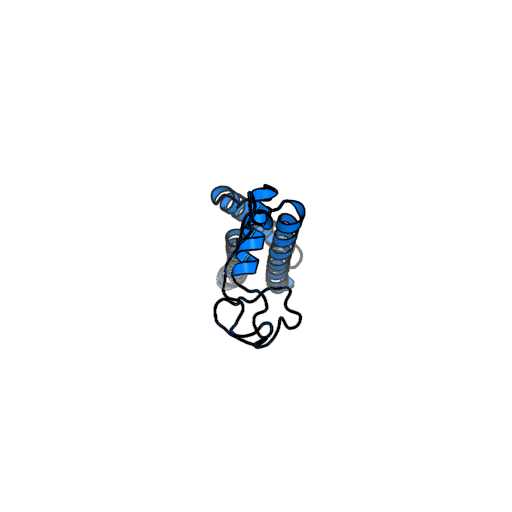? 12.198 -1.572 -7.802 1.00 94.81 107 MET A C 1
ATOM 885 O O . MET A 1 107 ? 11.124 -1.344 -7.243 1.00 94.81 107 MET A O 1
ATOM 889 N N . LEU A 1 108 ? 13.306 -1.900 -7.126 1.00 95.38 108 LEU A N 1
ATOM 890 C CA . LEU A 1 108 ? 13.342 -1.997 -5.668 1.00 95.38 108 LEU A CA 1
ATOM 891 C C . LEU A 1 108 ? 12.961 -0.658 -5.026 1.00 95.38 108 LEU A C 1
ATOM 893 O O . LEU A 1 108 ? 12.061 -0.610 -4.189 1.00 95.38 108 LEU A O 1
ATOM 897 N N . THR A 1 109 ? 13.577 0.435 -5.477 1.00 95.31 109 THR A N 1
ATOM 898 C CA . THR A 1 109 ? 13.285 1.791 -4.988 1.00 95.31 109 THR A CA 1
ATOM 899 C C . THR A 1 109 ? 11.813 2.154 -5.182 1.00 95.31 109 THR A C 1
ATOM 901 O O . THR A 1 109 ? 11.164 2.599 -4.238 1.00 95.31 109 THR A O 1
ATOM 904 N N . VAL A 1 110 ? 11.249 1.912 -6.370 1.00 94.38 110 VAL A N 1
ATOM 905 C CA . VAL A 1 110 ? 9.829 2.176 -6.655 1.00 94.38 110 VAL A CA 1
ATOM 906 C C . VAL A 1 110 ? 8.918 1.318 -5.775 1.00 94.38 110 VAL A C 1
ATOM 908 O O . VAL A 1 110 ? 7.904 1.816 -5.289 1.00 94.38 110 VAL A O 1
ATOM 911 N N . SER A 1 111 ? 9.261 0.054 -5.521 1.00 93.50 111 SER A N 1
ATOM 912 C CA . SER A 1 111 ? 8.462 -0.820 -4.651 1.00 93.50 111 SER A CA 1
ATOM 913 C C . SER A 1 111 ? 8.418 -0.324 -3.197 1.00 93.50 111 SER A C 1
ATOM 915 O O . SER A 1 111 ? 7.338 -0.249 -2.609 1.00 93.50 111 SER A O 1
ATOM 917 N N . LEU A 1 112 ? 9.560 0.112 -2.651 1.00 95.44 112 LEU A N 1
ATOM 918 C CA . LEU A 1 112 ? 9.657 0.673 -1.300 1.00 95.44 112 LEU A CA 1
ATOM 919 C C . LEU A 1 112 ? 8.932 2.017 -1.202 1.00 95.44 112 LEU A C 1
ATOM 921 O O . LEU A 1 112 ? 8.208 2.266 -0.238 1.00 95.44 112 LEU A O 1
ATOM 925 N N . LEU A 1 113 ? 9.079 2.861 -2.226 1.00 94.94 113 LEU A N 1
ATOM 926 C CA . LEU A 1 113 ? 8.415 4.156 -2.286 1.00 94.94 113 LEU A CA 1
ATOM 927 C C . LEU A 1 113 ? 6.889 4.007 -2.346 1.00 94.94 113 LEU A C 1
ATOM 929 O O . LEU A 1 113 ? 6.185 4.736 -1.655 1.00 94.94 113 LEU A O 1
ATOM 933 N N . ASN A 1 114 ? 6.367 3.038 -3.105 1.00 92.50 114 ASN A N 1
ATOM 934 C CA . ASN A 1 114 ? 4.929 2.747 -3.134 1.00 92.50 114 ASN A CA 1
ATOM 935 C C . ASN A 1 114 ? 4.394 2.348 -1.753 1.00 92.50 114 ASN A C 1
ATOM 937 O O . ASN A 1 114 ? 3.333 2.826 -1.351 1.00 92.50 114 ASN A O 1
ATOM 941 N N . LEU A 1 115 ? 5.126 1.502 -1.018 1.00 92.56 115 LEU A N 1
ATOM 942 C CA . LEU A 1 115 ? 4.749 1.117 0.344 1.00 92.56 115 LEU A CA 1
ATOM 943 C C . LEU A 1 115 ? 4.739 2.338 1.268 1.00 92.56 115 LEU A C 1
ATOM 945 O O . LEU A 1 115 ? 3.749 2.576 1.961 1.00 92.56 115 LEU A O 1
ATOM 949 N N . TYR A 1 116 ? 5.805 3.139 1.234 1.00 94.81 116 TYR A N 1
ATOM 950 C CA . TYR A 1 116 ? 5.924 4.354 2.037 1.00 94.81 116 TYR A CA 1
ATOM 951 C C . TYR A 1 116 ? 4.788 5.348 1.757 1.00 94.81 116 TYR A C 1
ATOM 953 O O . TYR A 1 116 ? 4.112 5.790 2.687 1.00 94.81 116 TYR A O 1
ATOM 961 N N . ILE A 1 117 ? 4.523 5.648 0.480 1.00 94.25 117 ILE A N 1
ATOM 962 C CA . ILE A 1 117 ? 3.428 6.537 0.068 1.00 94.25 117 ILE A CA 1
ATOM 963 C C . ILE A 1 117 ? 2.084 5.967 0.531 1.00 94.25 117 ILE A C 1
ATOM 965 O O . ILE A 1 117 ? 1.256 6.714 1.045 1.00 94.25 117 ILE A O 1
ATOM 969 N N . GLY A 1 118 ? 1.873 4.653 0.416 1.00 93.94 118 GLY A N 1
ATOM 970 C CA . GLY A 1 118 ? 0.648 4.001 0.879 1.00 93.94 118 GLY A CA 1
ATOM 971 C C . GLY A 1 118 ? 0.374 4.203 2.362 1.00 93.94 118 GLY A C 1
ATOM 972 O O . GLY A 1 118 ? -0.739 4.577 2.735 1.00 93.94 118 GLY A O 1
ATOM 973 N N . VAL A 1 119 ? 1.397 4.026 3.198 1.00 93.56 119 VAL A N 1
ATOM 974 C CA . VAL A 1 119 ? 1.295 4.262 4.643 1.00 93.56 119 VAL A CA 1
ATOM 975 C C . VAL A 1 119 ? 1.063 5.743 4.943 1.00 93.56 119 VAL A C 1
ATOM 977 O O . VAL A 1 119 ? 0.196 6.071 5.750 1.00 93.56 119 VAL A O 1
ATOM 980 N N . MET A 1 120 ? 1.780 6.648 4.273 1.00 95.44 120 MET A N 1
ATOM 981 C CA . MET A 1 120 ? 1.641 8.090 4.501 1.00 95.44 120 MET A CA 1
ATOM 982 C C . MET A 1 120 ? 0.263 8.618 4.105 1.00 95.44 120 MET A C 1
ATOM 984 O O . MET A 1 120 ? -0.317 9.416 4.845 1.00 95.44 120 MET A O 1
ATOM 988 N N . VAL A 1 121 ? -0.288 8.151 2.983 1.00 95.31 121 VAL A N 1
ATOM 989 C CA . VAL A 1 121 ? -1.636 8.529 2.542 1.00 95.31 121 VAL A CA 1
ATOM 990 C C . VAL A 1 121 ? -2.693 7.985 3.503 1.00 95.31 121 VAL A C 1
ATOM 992 O O . VAL A 1 121 ? -3.620 8.711 3.865 1.00 95.31 121 VAL A O 1
ATOM 995 N N . LEU A 1 122 ? -2.526 6.751 3.989 1.00 93.69 122 LEU A N 1
ATOM 996 C CA . LEU A 1 122 ? -3.419 6.189 4.999 1.00 93.69 122 LEU A CA 1
ATOM 997 C C . LEU A 1 122 ? -3.375 6.999 6.303 1.00 93.69 122 LEU A C 1
ATOM 999 O O . LEU A 1 122 ? -4.430 7.333 6.834 1.00 93.69 122 LEU A O 1
ATOM 1003 N N . HIS A 1 123 ? -2.181 7.350 6.786 1.00 92.56 123 HIS A N 1
ATOM 1004 C CA . HIS A 1 123 ? -2.003 8.075 8.046 1.00 92.56 123 HIS A CA 1
ATOM 1005 C C . HIS A 1 123 ? -2.610 9.486 8.020 1.00 92.56 123 HIS A C 1
ATOM 1007 O O . HIS A 1 123 ? -3.285 9.877 8.967 1.00 92.56 123 HIS A O 1
ATOM 1013 N N . HIS A 1 124 ? -2.402 10.240 6.936 1.00 93.69 124 HIS A N 1
ATOM 1014 C CA . HIS A 1 124 ? -2.836 11.640 6.866 1.00 93.69 124 HIS A CA 1
ATOM 1015 C C . HIS A 1 124 ? -4.274 11.809 6.360 1.00 93.69 124 HIS A C 1
ATOM 1017 O O . HIS A 1 124 ? -4.966 12.729 6.792 1.00 93.69 124 HIS A O 1
ATOM 1023 N N . PHE A 1 125 ? -4.738 10.938 5.458 1.00 92.94 125 PHE A N 1
ATOM 1024 C CA . PHE A 1 125 ? -6.028 11.110 4.777 1.00 92.94 125 PHE A CA 1
ATOM 1025 C C . PHE A 1 125 ? -7.063 10.035 5.126 1.00 92.94 125 PHE A C 1
ATOM 1027 O O . PHE A 1 125 ? -8.183 10.103 4.623 1.00 92.94 125 PHE A O 1
ATOM 1034 N N . ASN A 1 126 ? -6.719 9.038 5.955 1.00 93.00 126 ASN A N 1
ATOM 1035 C CA . ASN A 1 126 ? -7.547 7.843 6.182 1.00 93.00 126 ASN A CA 1
ATOM 1036 C C . ASN A 1 126 ? -7.970 7.190 4.854 1.00 93.00 126 ASN A C 1
ATOM 1038 O O . ASN A 1 126 ? -9.101 6.735 4.684 1.00 93.00 126 ASN A O 1
ATOM 1042 N N . TYR A 1 127 ? -7.064 7.182 3.874 1.00 94.88 127 TYR A N 1
ATOM 1043 C CA . TYR A 1 127 ? -7.342 6.688 2.531 1.00 94.88 127 TYR A CA 1
ATOM 1044 C C . TYR A 1 127 ? -6.413 5.531 2.179 1.00 94.88 127 TYR A C 1
ATOM 1046 O O . TYR A 1 127 ? -5.188 5.655 2.199 1.00 94.88 127 TYR A O 1
ATOM 1054 N N . ARG A 1 128 ? -6.997 4.384 1.837 1.00 94.12 128 ARG A N 1
ATOM 1055 C CA . ARG A 1 128 ? -6.267 3.177 1.459 1.00 94.12 128 ARG A CA 1
ATOM 1056 C C . ARG A 1 128 ? -6.062 3.142 -0.051 1.00 94.12 128 ARG A C 1
ATOM 1058 O O . ARG A 1 128 ? -6.972 2.793 -0.807 1.00 94.12 128 ARG A O 1
ATOM 1065 N N . ILE A 1 129 ? -4.837 3.435 -0.475 1.00 94.62 129 ILE A N 1
ATOM 1066 C CA . ILE A 1 129 ? -4.412 3.270 -1.868 1.00 94.62 129 ILE A CA 1
ATOM 1067 C C . ILE A 1 129 ? -3.994 1.826 -2.151 1.00 94.62 129 ILE A C 1
ATOM 1069 O O . ILE A 1 129 ? -3.350 1.174 -1.332 1.00 94.62 129 ILE A O 1
ATOM 1073 N N . ASN A 1 130 ? -4.351 1.329 -3.334 1.00 92.69 130 ASN A N 1
ATOM 1074 C CA . ASN A 1 130 ? -3.924 0.022 -3.827 1.00 92.69 130 ASN A CA 1
ATOM 1075 C C . ASN A 1 130 ? -3.066 0.198 -5.086 1.00 92.69 130 ASN A C 1
ATOM 1077 O O . ASN A 1 130 ? -3.586 0.356 -6.191 1.00 92.69 130 ASN A O 1
ATOM 1081 N N . LEU A 1 131 ? -1.748 0.162 -4.901 1.00 92.56 131 LEU A N 1
ATOM 1082 C CA . LEU A 1 131 ? -0.756 0.295 -5.972 1.00 92.56 131 LEU A CA 1
ATOM 1083 C C . LEU A 1 131 ? -0.110 -1.050 -6.338 1.00 92.56 131 LEU A C 1
ATOM 1085 O O . LEU A 1 131 ? 0.901 -1.081 -7.036 1.00 92.56 131 LEU A O 1
ATOM 1089 N N . THR A 1 132 ? -0.696 -2.175 -5.915 1.00 92.69 132 THR A N 1
ATOM 1090 C CA . THR A 1 132 ? -0.174 -3.517 -6.219 1.00 92.69 132 THR A CA 1
ATOM 1091 C C . THR A 1 132 ? -0.084 -3.757 -7.725 1.00 92.69 132 THR A C 1
ATOM 1093 O O . THR A 1 132 ? 0.933 -4.250 -8.210 1.00 92.69 132 THR A O 1
ATOM 1096 N N . LEU A 1 133 ? -1.110 -3.342 -8.478 1.00 93.94 133 LEU A N 1
ATOM 1097 C CA . LEU A 1 133 ? -1.103 -3.418 -9.939 1.00 93.94 133 LEU A CA 1
ATOM 1098 C C . LEU A 1 133 ? 0.038 -2.578 -10.535 1.00 93.94 133 LEU A C 1
ATOM 1100 O O . LEU A 1 133 ? 0.745 -3.045 -11.421 1.00 93.94 133 LEU A O 1
ATOM 1104 N N . ALA A 1 134 ? 0.251 -1.362 -10.026 1.00 93.56 134 ALA A N 1
ATOM 1105 C CA . ALA A 1 134 ? 1.313 -0.484 -10.506 1.00 93.56 134 ALA A CA 1
ATOM 1106 C C . ALA A 1 134 ? 2.701 -1.100 -10.295 1.00 93.56 134 ALA A C 1
ATOM 1108 O O . ALA A 1 134 ? 3.517 -1.081 -11.213 1.00 93.56 134 ALA A O 1
ATOM 1109 N N . ILE A 1 135 ? 2.943 -1.716 -9.133 1.00 94.00 135 ILE A N 1
ATOM 1110 C CA . ILE A 1 135 ? 4.184 -2.453 -8.866 1.00 94.00 135 ILE A CA 1
ATOM 1111 C C . ILE A 1 135 ? 4.354 -3.578 -9.893 1.00 94.00 135 ILE A C 1
ATOM 1113 O O . ILE A 1 135 ? 5.388 -3.640 -10.555 1.00 94.00 135 ILE A O 1
ATOM 1117 N N . ALA A 1 136 ? 3.338 -4.426 -10.077 1.00 95.38 136 ALA A N 1
ATOM 1118 C CA . ALA A 1 136 ? 3.409 -5.548 -11.012 1.00 95.38 136 ALA A CA 1
ATOM 1119 C C . ALA A 1 136 ? 3.753 -5.093 -12.440 1.00 95.38 136 ALA A C 1
ATOM 1121 O O . ALA A 1 136 ? 4.637 -5.664 -13.080 1.00 95.38 136 ALA A O 1
ATOM 1122 N N . VAL A 1 137 ? 3.109 -4.027 -12.919 1.00 94.94 137 VAL A N 1
ATOM 1123 C CA . VAL A 1 137 ? 3.363 -3.490 -14.260 1.00 94.94 137 VAL A CA 1
ATOM 1124 C C . VAL A 1 137 ? 4.761 -2.868 -14.361 1.00 94.94 137 VAL A C 1
ATOM 1126 O O . VAL A 1 137 ? 5.446 -3.107 -15.350 1.00 94.94 137 VAL A O 1
ATOM 1129 N N . VAL A 1 138 ? 5.239 -2.130 -13.353 1.00 94.25 138 VAL A N 1
ATOM 1130 C CA . VAL A 1 138 ? 6.606 -1.564 -13.355 1.00 94.25 138 VAL A CA 1
ATOM 1131 C C . VAL A 1 138 ? 7.672 -2.665 -13.404 1.00 94.25 138 VAL A C 1
ATOM 1133 O O . VAL A 1 138 ? 8.651 -2.542 -14.147 1.00 94.25 138 VAL A O 1
ATOM 1136 N N . PHE A 1 139 ? 7.470 -3.755 -12.659 1.00 95.00 139 PHE A N 1
ATOM 1137 C CA . PHE A 1 139 ? 8.340 -4.930 -12.728 1.00 95.00 139 PHE A CA 1
ATOM 1138 C C . PHE A 1 139 ? 8.335 -5.544 -14.132 1.00 95.00 139 PHE A C 1
ATOM 1140 O O . PHE A 1 139 ? 9.402 -5.722 -14.720 1.00 95.00 139 PHE A O 1
ATOM 1147 N N . LEU A 1 140 ? 7.152 -5.784 -14.710 1.00 94.69 140 LEU A N 1
ATOM 1148 C CA . LEU A 1 140 ? 7.031 -6.297 -16.080 1.00 94.69 140 LEU A CA 1
ATOM 1149 C C . LEU A 1 140 ? 7.751 -5.397 -17.090 1.00 94.69 140 LEU A C 1
ATOM 1151 O O . LEU A 1 140 ? 8.514 -5.895 -17.914 1.00 94.69 140 LEU A O 1
ATOM 1155 N N . THR A 1 141 ? 7.573 -4.080 -16.996 1.00 93.56 141 THR A N 1
ATOM 1156 C CA . THR A 1 141 ? 8.197 -3.103 -17.894 1.00 93.56 141 THR A CA 1
ATOM 1157 C C . THR A 1 141 ? 9.717 -3.210 -17.894 1.00 93.56 141 THR A C 1
ATOM 1159 O O . THR A 1 141 ? 10.329 -3.310 -18.960 1.00 93.56 141 THR A O 1
ATOM 1162 N N . GLY A 1 142 ? 10.358 -3.220 -16.724 1.00 90.62 142 GLY A N 1
ATOM 1163 C CA . GLY A 1 142 ? 11.815 -3.321 -16.695 1.00 90.62 142 GLY A CA 1
ATOM 1164 C C . GLY A 1 142 ? 12.331 -4.714 -17.087 1.00 90.62 142 GLY A C 1
ATOM 1165 O O . GLY A 1 142 ? 13.375 -4.793 -17.731 1.00 90.62 142 GLY A O 1
ATOM 1166 N N . THR A 1 143 ? 11.587 -5.794 -16.813 1.00 91.38 143 THR A N 1
ATOM 1167 C CA . THR A 1 143 ? 11.930 -7.143 -17.303 1.00 91.38 143 THR A CA 1
ATOM 1168 C C . THR A 1 143 ? 11.848 -7.227 -18.826 1.00 91.38 143 THR A C 1
ATOM 1170 O O . THR A 1 143 ? 12.768 -7.744 -19.455 1.00 91.38 143 THR A O 1
ATOM 1173 N N . ILE A 1 144 ? 10.793 -6.682 -19.439 1.00 91.56 144 ILE A N 1
ATOM 1174 C CA . ILE A 1 144 ? 10.634 -6.648 -20.901 1.00 91.56 144 ILE A CA 1
ATOM 1175 C C . ILE A 1 144 ? 11.765 -5.838 -21.547 1.00 91.56 144 ILE A C 1
ATOM 1177 O O . ILE A 1 144 ? 12.346 -6.280 -22.538 1.00 91.56 144 ILE A O 1
ATOM 1181 N N . LEU A 1 145 ? 12.124 -4.682 -20.976 1.00 89.50 145 LEU A N 1
ATOM 1182 C CA . LEU A 1 145 ? 13.232 -3.864 -21.481 1.00 89.50 145 LEU A CA 1
ATOM 1183 C C . LEU A 1 145 ? 14.585 -4.582 -21.383 1.00 89.50 145 LEU A C 1
ATOM 1185 O O . LEU A 1 145 ? 15.402 -4.468 -22.298 1.00 89.50 145 LEU A O 1
ATOM 1189 N N . ASP A 1 146 ? 14.829 -5.328 -20.306 1.00 86.50 146 ASP A N 1
ATOM 1190 C CA . ASP A 1 146 ? 16.052 -6.119 -20.147 1.00 86.50 146 ASP A CA 1
ATOM 1191 C C . ASP A 1 146 ? 16.103 -7.313 -21.110 1.00 86.50 146 ASP A C 1
ATOM 1193 O O . ASP A 1 146 ? 17.113 -7.517 -21.788 1.00 86.50 146 ASP A O 1
ATOM 1197 N N . LEU A 1 147 ? 14.989 -8.034 -21.273 1.00 86.75 147 LEU A N 1
ATO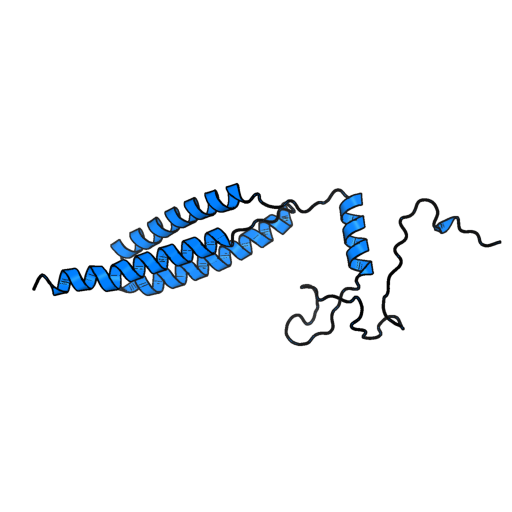M 1198 C CA . LEU A 1 147 ? 14.857 -9.109 -22.262 1.00 86.75 147 LEU A CA 1
ATOM 1199 C C . LEU A 1 147 ? 15.109 -8.606 -23.689 1.00 86.75 147 LEU A C 1
ATOM 1201 O O . LEU A 1 147 ? 15.910 -9.197 -24.416 1.00 86.75 147 LEU A O 1
ATOM 1205 N N . TYR A 1 148 ? 14.488 -7.489 -24.075 1.00 86.19 148 TYR A N 1
ATOM 1206 C CA . TYR A 1 148 ? 14.690 -6.869 -25.387 1.00 86.19 148 TYR A CA 1
ATOM 1207 C C . TYR A 1 148 ? 16.173 -6.556 -25.642 1.00 86.19 148 TYR A C 1
ATOM 1209 O O . TYR A 1 148 ? 16.717 -6.849 -26.710 1.00 86.19 148 TYR A O 1
ATOM 1217 N N . ASN A 1 149 ? 16.862 -6.011 -24.640 1.00 80.12 149 ASN A N 1
ATOM 1218 C CA . ASN A 1 149 ? 18.266 -5.631 -24.767 1.00 80.12 149 ASN A CA 1
ATOM 1219 C C . ASN A 1 149 ? 19.206 -6.835 -24.848 1.00 80.12 149 ASN A C 1
ATOM 1221 O O . ASN A 1 149 ? 20.147 -6.818 -25.644 1.00 80.12 149 ASN A O 1
ATOM 1225 N N . ASN A 1 150 ? 18.964 -7.858 -24.030 1.00 79.56 150 ASN A N 1
ATOM 1226 C CA . ASN A 1 150 ? 19.854 -9.008 -23.920 1.00 79.56 150 ASN A CA 1
ATOM 1227 C C . ASN A 1 150 ? 19.661 -10.019 -25.053 1.00 79.56 150 ASN A C 1
ATOM 1229 O O . ASN A 1 150 ? 20.651 -10.586 -25.507 1.00 79.56 150 ASN A O 1
ATOM 1233 N N . PHE A 1 151 ? 18.436 -10.228 -25.539 1.00 78.00 151 PHE A N 1
ATOM 1234 C CA . PHE A 1 151 ? 18.166 -11.204 -26.599 1.00 78.00 151 PHE A CA 1
ATOM 1235 C C . PHE A 1 151 ? 18.181 -10.563 -27.986 1.00 78.00 151 PHE A C 1
ATOM 1237 O O . PHE A 1 151 ? 19.016 -10.909 -28.819 1.00 78.00 151 PHE A O 1
ATOM 1244 N N . ILE A 1 152 ? 17.305 -9.588 -28.233 1.00 68.69 152 ILE A N 1
ATOM 1245 C CA . ILE A 1 152 ? 17.117 -9.032 -29.582 1.00 68.69 152 ILE A CA 1
ATOM 1246 C C . ILE A 1 152 ? 18.329 -8.194 -29.991 1.00 68.69 152 ILE A C 1
ATOM 1248 O O . ILE A 1 152 ? 18.848 -8.352 -31.095 1.00 68.69 152 ILE A O 1
ATOM 1252 N N . GLY A 1 153 ? 18.850 -7.375 -29.071 1.00 63.41 153 GLY A N 1
ATOM 1253 C CA . GLY A 1 153 ? 20.056 -6.584 -29.320 1.00 63.41 153 GLY A CA 1
ATOM 1254 C C . GLY A 1 153 ? 21.292 -7.430 -29.649 1.00 63.41 153 GLY A C 1
ATOM 1255 O O . GLY A 1 153 ? 22.106 -7.019 -30.473 1.00 63.41 153 GLY A O 1
ATOM 1256 N N . ARG A 1 154 ? 21.436 -8.619 -29.046 1.00 64.69 154 ARG A N 1
ATOM 1257 C CA . ARG A 1 154 ? 22.577 -9.513 -29.305 1.00 64.69 154 ARG A CA 1
ATOM 1258 C C . ARG A 1 154 ? 22.411 -10.323 -30.585 1.00 64.69 154 ARG A C 1
ATOM 1260 O O . ARG A 1 154 ? 23.379 -10.442 -31.328 1.00 64.69 154 ARG A O 1
ATOM 1267 N N . ILE A 1 155 ? 21.209 -10.833 -30.864 1.00 66.06 155 ILE A N 1
ATOM 1268 C CA . ILE A 1 155 ? 20.932 -11.593 -32.092 1.00 66.06 155 ILE A CA 1
ATOM 1269 C C . ILE A 1 155 ? 21.204 -10.721 -33.320 1.00 66.06 155 ILE A C 1
ATOM 1271 O O . ILE A 1 155 ? 21.957 -11.145 -34.190 1.00 66.06 155 ILE A O 1
ATOM 1275 N N . PHE A 1 156 ? 20.707 -9.479 -33.346 1.00 62.91 156 PHE A N 1
ATOM 1276 C CA . PHE A 1 156 ? 20.905 -8.566 -34.480 1.00 62.91 156 PHE A CA 1
ATOM 1277 C C . PHE A 1 156 ? 22.385 -8.218 -34.720 1.00 62.91 156 PHE A C 1
ATOM 1279 O O . PHE A 1 156 ? 22.833 -8.132 -35.859 1.00 62.91 156 PHE A O 1
ATOM 1286 N N . LEU A 1 157 ? 23.172 -8.066 -33.648 1.00 59.88 157 LEU A N 1
ATOM 1287 C CA . LEU A 1 157 ? 24.622 -7.851 -33.744 1.00 59.88 157 LEU A CA 1
ATOM 1288 C C . LEU A 1 157 ? 25.391 -9.122 -34.147 1.00 59.88 157 LEU A C 1
ATOM 1290 O O . LEU A 1 157 ? 26.480 -9.019 -34.702 1.00 59.88 157 LEU A O 1
ATOM 1294 N N . SER A 1 158 ? 24.837 -10.306 -33.872 1.00 59.72 158 SER A N 1
ATOM 1295 C CA . SER A 1 158 ? 25.422 -11.606 -34.216 1.00 59.72 158 SER A CA 1
ATOM 1296 C C . SER A 1 158 ? 25.105 -12.065 -35.641 1.00 59.72 158 SER A C 1
ATOM 1298 O O . SER A 1 158 ? 25.872 -12.856 -36.172 1.00 59.72 158 SER A O 1
ATOM 1300 N N . THR A 1 159 ? 23.992 -11.627 -36.243 1.00 58.16 159 THR A N 1
ATOM 1301 C CA . THR A 1 159 ? 23.622 -11.975 -37.635 1.00 58.16 159 THR A CA 1
ATOM 1302 C C . THR A 1 159 ? 24.134 -10.964 -38.663 1.00 58.16 159 THR A C 1
ATOM 1304 O O . THR A 1 159 ? 24.088 -11.234 -39.856 1.00 58.16 159 THR A O 1
ATOM 1307 N N . GLY A 1 160 ? 24.613 -9.799 -38.214 1.00 54.91 160 GLY A N 1
ATOM 1308 C CA . GLY A 1 160 ? 25.239 -8.773 -39.055 1.00 54.91 160 GLY A CA 1
ATOM 1309 C C . GLY A 1 160 ? 26.759 -8.912 -39.219 1.00 54.91 160 GLY A C 1
ATOM 1310 O O . GLY A 1 160 ? 27.395 -7.947 -39.640 1.00 54.91 160 GLY A O 1
ATOM 1311 N N . LYS A 1 161 ? 27.342 -10.057 -38.845 1.00 43.50 161 LYS A N 1
ATOM 1312 C CA . LYS A 1 161 ? 28.726 -10.447 -39.152 1.00 43.50 161 LYS A CA 1
ATOM 1313 C C . LYS A 1 161 ? 28.729 -11.660 -40.063 1.00 43.50 161 LYS A C 1
ATOM 1315 O O . LYS A 1 161 ? 27.914 -12.568 -39.793 1.00 43.50 161 LYS A O 1
#

Solvent-accessible surface area (backbone atoms only — not comparable to full-atom values): 9451 Å² total; per-residue (Å²): 133,89,82,61,71,89,57,60,100,55,92,82,87,84,65,65,62,48,98,42,85,89,47,94,55,80,68,57,40,40,78,52,92,82,41,94,53,69,78,68,94,52,78,59,75,41,40,48,49,57,55,53,50,51,52,51,48,27,62,77,68,68,59,65,75,46,73,60,57,68,70,58,34,52,53,51,15,54,53,52,27,53,53,49,50,51,53,52,52,56,48,32,79,77,38,68,88,53,34,70,64,49,45,54,52,49,49,52,51,52,50,54,47,52,52,52,51,36,52,50,40,29,72,77,66,36,31,46,65,62,57,64,64,24,49,54,44,39,50,49,48,51,50,51,55,49,50,48,52,64,50,56,54,45,52,57,63,60,70,74,106

pLDDT: mean 87.13, std 10.64, range [43.5, 96.44]

Radius of gyration: 25.78 Å; Cα contacts (8 Å, |Δi|>4): 12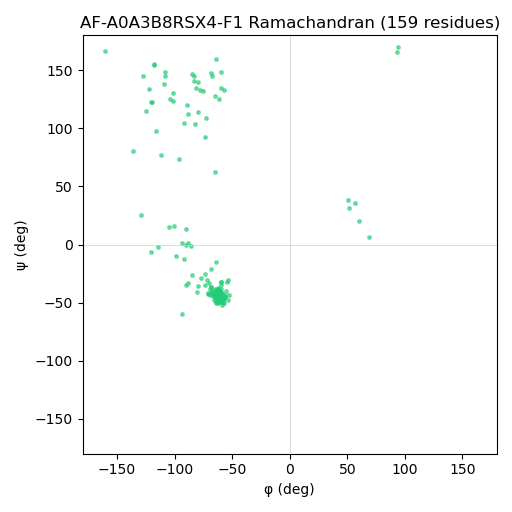7; chains: 1; bounding box: 62×30×82 Å

Mean predicted aligned error: 8.41 Å